Protein AF-A0A2N2PP37-F1 (afdb_monomer_lite)

Foldseek 3Di:
DCQQVVQFDDKDWDQDPPPRDIWIWTQGVVRDTDIPVNDFPQVVLLVVLLCLLVDPQDEEEAEEEASPPSHDPSCSVVSLVSNVSNPRYHYHYHHPDVVSVVD

Secondary structure (DSSP, 8-state):
-TTT-TTEEEEEEEE-TTT--EEEEEEETTS-EEEGGGS-HHHHHHHHHHGGGG-TT--SEEEEE-TTTTS-HHHHHHHHHHHTT--SSEEEEE---HHHHT-

Radius of gyration: 14.99 Å; chains: 1; bounding box: 46×20×34 Å

Structure (mmCIF, N/CA/C/O backbone):
data_AF-A0A2N2PP37-F1
#
_entry.id   AF-A0A2N2PP37-F1
#
loop_
_atom_site.group_PDB
_atom_site.id
_atom_site.type_symbol
_atom_site.label_atom_id
_atom_site.label_alt_id
_atom_site.label_comp_id
_atom_site.label_asym_id
_atom_site.label_entity_id
_atom_site.label_seq_id
_atom_site.pdbx_PDB_ins_code
_atom_site.Cartn_x
_atom_site.Cartn_y
_atom_site.Cartn_z
_atom_site.occupancy
_atom_site.B_iso_or_equiv
_atom_site.auth_seq_id
_atom_site.auth_comp_id
_atom_site.auth_asym_id
_atom_site.auth_atom_id
_atom_site.pdbx_PDB_model_num
ATOM 1 N N . MET A 1 1 ? -0.803 -9.413 3.003 1.00 69.44 1 MET A N 1
ATOM 2 C CA . MET A 1 1 ? -1.837 -8.490 3.537 1.00 69.44 1 MET A CA 1
ATOM 3 C C . MET A 1 1 ? -2.177 -8.728 5.005 1.00 69.44 1 MET A C 1
ATOM 5 O O . MET A 1 1 ? -1.994 -7.801 5.778 1.00 69.44 1 MET A O 1
ATOM 9 N N . ARG A 1 2 ? -2.610 -9.929 5.427 1.00 75.56 2 ARG A N 1
ATOM 10 C CA . ARG A 1 2 ? -2.933 -10.201 6.848 1.00 75.56 2 ARG A CA 1
ATOM 11 C C . ARG A 1 2 ? -1.766 -9.988 7.819 1.00 75.56 2 ARG A C 1
ATOM 13 O O . ARG A 1 2 ? -1.987 -9.641 8.965 1.00 75.56 2 ARG A O 1
ATOM 20 N N . THR A 1 3 ? -0.526 -10.106 7.348 1.00 78.12 3 THR A N 1
ATOM 21 C CA . THR A 1 3 ? 0.671 -9.757 8.130 1.00 78.12 3 THR A CA 1
ATOM 22 C C . THR A 1 3 ? 0.690 -8.285 8.564 1.00 78.12 3 THR A C 1
ATOM 24 O O . THR A 1 3 ? 1.175 -7.972 9.644 1.00 78.12 3 THR A O 1
ATOM 27 N N . ALA A 1 4 ? 0.142 -7.384 7.741 1.00 83.31 4 ALA A N 1
ATOM 28 C CA . ALA A 1 4 ? 0.096 -5.947 8.010 1.00 83.31 4 ALA A CA 1
ATOM 29 C C . ALA A 1 4 ? -1.236 -5.481 8.622 1.00 83.31 4 ALA A C 1
ATOM 31 O O . ALA A 1 4 ? -1.261 -4.493 9.349 1.00 83.31 4 ALA A O 1
ATOM 32 N N . LEU A 1 5 ? -2.333 -6.181 8.317 1.00 87.56 5 LEU A N 1
ATOM 33 C CA . LEU A 1 5 ? -3.689 -5.905 8.800 1.00 87.56 5 LEU A CA 1
ATOM 34 C C . LEU A 1 5 ? -4.310 -7.227 9.292 1.00 87.56 5 LEU A C 1
ATOM 36 O O . LEU A 1 5 ? -5.041 -7.865 8.529 1.00 87.56 5 LEU A O 1
ATOM 40 N N . PRO A 1 6 ?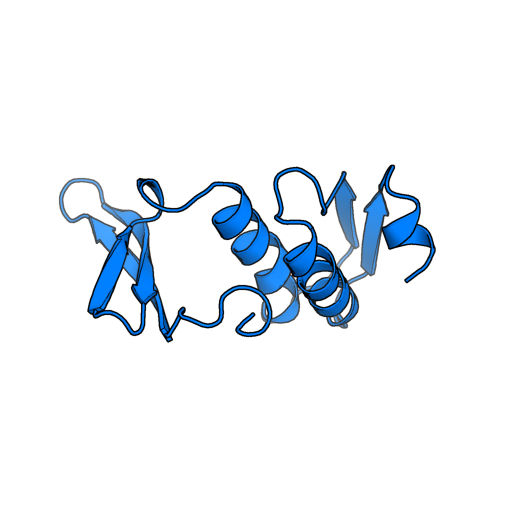 -3.971 -7.692 10.508 1.00 86.56 6 PRO A N 1
ATOM 41 C CA . PRO A 1 6 ? -4.360 -9.023 10.989 1.00 86.56 6 PRO A CA 1
ATOM 42 C C . PRO A 1 6 ? -5.874 -9.186 11.133 1.00 86.56 6 PRO A C 1
ATOM 44 O O . PRO A 1 6 ? -6.410 -10.236 10.782 1.00 86.56 6 PRO A O 1
ATOM 47 N N . ASP A 1 7 ? -6.545 -8.114 11.545 1.00 92.06 7 ASP A N 1
ATOM 48 C CA . ASP A 1 7 ? -7.977 -8.088 11.851 1.00 92.06 7 ASP A CA 1
ATOM 49 C C . ASP A 1 7 ? -8.845 -7.918 10.586 1.00 92.06 7 ASP A C 1
ATOM 51 O O . ASP A 1 7 ? -10.074 -7.950 10.647 1.00 92.06 7 ASP A O 1
ATOM 55 N N . LEU A 1 8 ? -8.227 -7.711 9.413 1.00 93.56 8 LEU A N 1
ATOM 56 C CA . LEU A 1 8 ? -8.941 -7.511 8.152 1.00 93.56 8 LEU A CA 1
ATOM 57 C C . LEU A 1 8 ? -9.453 -8.847 7.597 1.00 93.56 8 LEU A C 1
ATOM 59 O O . LEU A 1 8 ? -8.677 -9.720 7.187 1.00 93.56 8 LEU A O 1
ATOM 63 N N . GLN A 1 9 ? -10.775 -8.980 7.510 1.00 94.62 9 GLN A N 1
ATOM 64 C CA . GLN A 1 9 ? -11.438 -10.176 7.003 1.00 94.62 9 GLN A CA 1
ATOM 65 C C . GLN A 1 9 ? -11.609 -10.130 5.482 1.00 94.62 9 GLN A C 1
ATOM 67 O O . GLN A 1 9 ? -11.210 -11.076 4.795 1.00 94.62 9 GLN A O 1
ATOM 72 N N . SER A 1 10 ? -12.199 -9.052 4.962 1.00 94.88 10 SER A N 1
ATOM 73 C CA . SER A 1 10 ? -12.488 -8.880 3.535 1.00 94.88 10 SER A CA 1
ATOM 74 C C . SER A 1 10 ? -12.485 -7.417 3.107 1.00 94.88 10 SER A C 1
ATOM 76 O O . SER A 1 10 ? -12.594 -6.501 3.917 1.00 94.88 10 SER A O 1
ATOM 78 N N . ILE A 1 11 ? -12.355 -7.209 1.797 1.00 95.69 11 ILE A N 1
ATOM 79 C CA . ILE A 1 11 ? -12.485 -5.907 1.148 1.00 95.69 11 ILE A CA 1
ATOM 80 C C . ILE A 1 11 ? -13.512 -6.069 0.035 1.00 95.69 11 ILE A C 1
ATOM 82 O O . ILE A 1 11 ? -13.430 -7.008 -0.758 1.00 95.69 11 ILE A O 1
ATOM 86 N N . ARG A 1 12 ? -14.467 -5.149 -0.045 1.00 96.56 12 ARG A N 1
ATOM 87 C CA . ARG A 1 12 ? -15.493 -5.124 -1.092 1.00 96.56 12 ARG A CA 1
ATOM 88 C C . ARG A 1 12 ? -15.686 -3.717 -1.627 1.00 96.56 12 ARG A C 1
ATOM 90 O O . ARG A 1 12 ? -15.377 -2.739 -0.956 1.00 96.56 12 ARG A O 1
ATOM 97 N N . THR A 1 13 ? -16.235 -3.612 -2.829 1.00 96.75 13 THR A N 1
ATOM 98 C CA . THR A 1 13 ? -16.664 -2.330 -3.398 1.00 96.75 13 THR A CA 1
ATOM 99 C C . THR A 1 13 ? -18.166 -2.161 -3.235 1.00 96.75 13 THR A C 1
ATOM 101 O O . THR A 1 13 ? -18.912 -3.112 -3.474 1.00 96.75 13 THR A O 1
ATOM 104 N N . VAL A 1 14 ? -18.619 -0.953 -2.919 1.00 97.19 14 VAL A N 1
ATOM 105 C CA . VAL A 1 14 ? -20.040 -0.583 -2.910 1.00 97.19 14 VAL A CA 1
ATOM 106 C C . VAL A 1 14 ? -20.256 0.539 -3.919 1.00 97.19 14 VAL A C 1
ATOM 108 O O . VAL A 1 14 ? -19.484 1.494 -3.940 1.00 97.19 14 VAL A O 1
ATOM 111 N N . GLU A 1 15 ? -21.276 0.410 -4.773 1.00 97.00 15 GLU A N 1
ATOM 112 C CA . GLU A 1 15 ? -21.741 1.494 -5.647 1.00 97.00 15 GLU A CA 1
ATOM 113 C C . GLU A 1 15 ? -22.878 2.235 -4.946 1.00 97.00 15 GLU A C 1
ATOM 115 O O . GLU A 1 15 ? -23.870 1.625 -4.542 1.00 97.00 15 GLU A O 1
ATOM 120 N N . ARG A 1 16 ? -22.719 3.547 -4.796 1.00 93.31 16 ARG A N 1
ATOM 121 C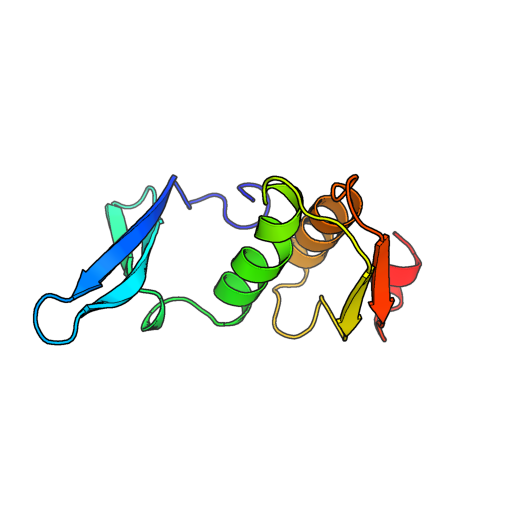 CA . ARG A 1 16 ? -23.734 4.434 -4.249 1.00 93.31 16 ARG A CA 1
ATOM 122 C 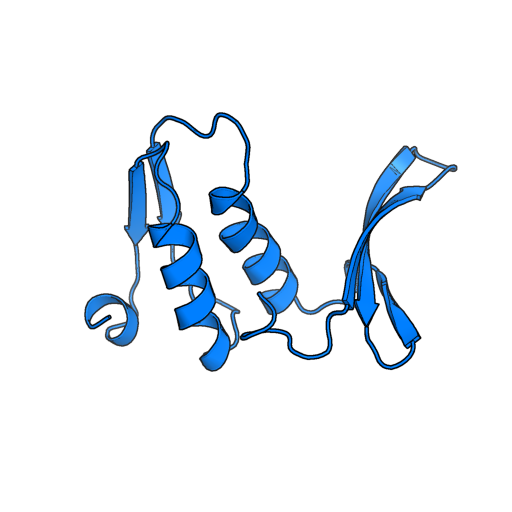C . ARG A 1 16 ? -24.822 4.692 -5.309 1.00 93.31 16 ARG A C 1
ATOM 124 O O . ARG A 1 16 ? -24.479 5.188 -6.382 1.00 93.31 16 ARG A O 1
ATOM 131 N N . PRO A 1 17 ? -26.108 4.379 -5.057 1.00 93.94 17 PRO A N 1
ATOM 132 C CA . PRO A 1 17 ? -27.165 4.512 -6.065 1.00 93.94 17 PRO A CA 1
ATOM 133 C C . PRO A 1 17 ? -27.374 5.936 -6.594 1.00 93.94 17 PRO A C 1
ATOM 135 O O . PRO A 1 17 ? -27.767 6.106 -7.745 1.00 93.94 17 PRO A O 1
ATOM 138 N N . GLU A 1 18 ? -27.126 6.951 -5.765 1.00 95.25 18 GLU A N 1
ATOM 139 C CA . GLU A 1 18 ? -27.453 8.351 -6.051 1.00 95.25 18 GLU A CA 1
ATOM 140 C C . GLU A 1 18 ? -26.593 8.959 -7.167 1.00 95.25 18 GLU A C 1
ATOM 142 O O . GLU A 1 18 ? -27.081 9.769 -7.951 1.00 95.25 18 GLU A O 1
ATOM 147 N N . ASP A 1 19 ? -25.321 8.575 -7.255 1.00 95.12 19 ASP A N 1
ATOM 148 C CA . ASP A 1 19 ? -24.355 9.145 -8.203 1.00 95.12 19 ASP A CA 1
ATOM 149 C C . ASP A 1 19 ? -23.442 8.102 -8.859 1.00 95.12 19 ASP A C 1
ATOM 151 O O . ASP A 1 19 ? -22.515 8.448 -9.592 1.00 95.12 19 ASP A O 1
ATOM 155 N N . ARG A 1 20 ? -23.708 6.815 -8.608 1.00 94.50 20 ARG A N 1
ATOM 156 C CA . ARG A 1 20 ? -22.924 5.671 -9.093 1.00 94.50 20 ARG A CA 1
ATOM 157 C C . ARG A 1 20 ? -21.459 5.709 -8.650 1.00 94.50 20 ARG A C 1
ATOM 159 O O . ARG A 1 20 ? -20.607 5.061 -9.260 1.00 94.50 20 ARG A O 1
ATOM 166 N N . HIS A 1 21 ? -21.149 6.442 -7.580 1.00 95.31 21 HIS A N 1
ATOM 167 C CA . HIS A 1 21 ? -19.808 6.483 -7.015 1.00 95.31 21 HIS A CA 1
ATOM 168 C C . HIS A 1 21 ? -19.456 5.138 -6.369 1.00 95.31 21 HIS A C 1
ATOM 170 O O . HIS A 1 21 ? -20.228 4.606 -5.570 1.00 95.31 21 HIS A O 1
ATOM 176 N N . ARG A 1 22 ? -18.277 4.589 -6.689 1.00 96.06 22 ARG A N 1
ATOM 177 C CA . ARG A 1 22 ? -17.775 3.340 -6.099 1.00 96.06 22 ARG A CA 1
ATOM 178 C C . ARG A 1 22 ? -16.708 3.610 -5.055 1.00 96.06 22 ARG A C 1
ATOM 180 O O . ARG A 1 22 ? -15.724 4.283 -5.340 1.00 96.06 22 ARG A O 1
ATOM 187 N N . TYR A 1 23 ? -16.880 3.014 -3.882 1.00 96.25 23 TYR A N 1
ATOM 188 C CA . TYR A 1 23 ? -15.941 3.121 -2.768 1.00 96.25 23 TYR A CA 1
ATOM 189 C C . TYR A 1 23 ? -15.636 1.751 -2.159 1.00 96.25 23 TYR A C 1
ATOM 191 O O . TYR A 1 23 ? -16.379 0.786 -2.360 1.00 96.25 23 TYR A O 1
ATOM 199 N N . LEU A 1 24 ? -14.525 1.662 -1.427 1.00 97.25 24 LEU A N 1
ATOM 200 C CA . LEU A 1 24 ? -14.123 0.444 -0.726 1.00 97.25 24 LEU A CA 1
ATOM 201 C C . LEU A 1 24 ? -14.784 0.374 0.648 1.00 97.25 24 LEU A C 1
ATOM 203 O O . LEU A 1 24 ? -14.922 1.390 1.329 1.00 97.25 24 LEU A O 1
ATOM 207 N N . VAL A 1 25 ? -15.128 -0.836 1.071 1.00 97.88 25 VAL A N 1
ATOM 208 C CA . VAL A 1 25 ? -15.496 -1.163 2.447 1.00 97.88 25 VAL A CA 1
ATOM 209 C C . VAL A 1 25 ? -14.602 -2.297 2.920 1.00 97.88 25 VAL A C 1
ATOM 211 O O . VAL A 1 25 ? -14.496 -3.327 2.252 1.00 97.88 25 VAL A O 1
ATOM 214 N N . LEU A 1 26 ? -13.942 -2.073 4.051 1.00 97.31 26 LEU A N 1
ATOM 215 C CA . LEU A 1 26 ? -13.113 -3.045 4.747 1.00 97.31 26 LEU A CA 1
ATOM 216 C C . LEU A 1 26 ? -13.956 -3.655 5.864 1.00 97.31 26 LEU A C 1
ATOM 218 O O . LEU A 1 26 ? -14.467 -2.930 6.719 1.00 97.31 26 LEU A O 1
ATOM 222 N N . ASP A 1 27 ? -14.107 -4.974 5.843 1.00 96.88 27 ASP A N 1
ATOM 223 C CA . ASP A 1 27 ? -14.800 -5.717 6.890 1.00 96.88 27 ASP A CA 1
ATOM 224 C C . ASP A 1 27 ? -13.747 -6.313 7.841 1.00 96.88 27 ASP A C 1
ATOM 226 O O . ASP A 1 27 ? -12.835 -7.026 7.405 1.00 96.88 27 ASP A O 1
ATOM 230 N N . TYR A 1 28 ? -13.858 -5.995 9.130 1.00 95.12 28 TYR A N 1
ATOM 231 C CA . TYR A 1 28 ? -12.961 -6.466 10.186 1.00 95.12 28 TYR A CA 1
ATOM 232 C C . TYR A 1 28 ? -13.602 -7.596 10.996 1.00 95.12 28 TYR A C 1
ATOM 234 O O . TYR A 1 28 ? -14.826 -7.675 11.113 1.00 95.12 28 TYR A O 1
ATOM 242 N N . ASP A 1 29 ? -12.774 -8.437 11.609 1.00 94.56 29 ASP A N 1
ATOM 243 C CA . ASP A 1 29 ? -13.199 -9.554 12.466 1.00 94.56 29 ASP A CA 1
ATOM 244 C C . ASP A 1 29 ? -14.061 -9.132 13.674 1.00 94.56 29 ASP A C 1
ATOM 246 O O . ASP A 1 29 ? -14.941 -9.872 14.110 1.00 94.56 29 ASP A O 1
ATOM 250 N N . THR A 1 30 ? -13.872 -7.905 14.159 1.00 92.88 30 THR A N 1
ATOM 251 C CA . THR A 1 30 ? -14.682 -7.256 15.200 1.00 92.88 30 THR A CA 1
ATOM 252 C C . THR A 1 30 ? -16.136 -7.002 14.786 1.00 92.88 30 THR A C 1
ATOM 254 O O . THR A 1 30 ? -16.954 -6.623 15.623 1.00 92.88 30 THR A O 1
ATOM 257 N N . GLY A 1 31 ? -16.470 -7.169 13.502 1.00 93.88 31 GLY A N 1
ATOM 258 C CA . GLY A 1 31 ? -17.759 -6.801 12.916 1.00 93.88 31 GLY A CA 1
ATOM 259 C C . GLY A 1 31 ? -17.832 -5.346 12.443 1.00 93.88 31 GLY A C 1
ATOM 260 O O . GLY A 1 31 ? -18.855 -4.935 11.891 1.00 93.88 31 GLY A O 1
ATOM 261 N N . LEU A 1 32 ? -16.764 -4.559 12.621 1.00 94.94 32 LEU A N 1
ATOM 262 C CA . LEU A 1 32 ? -16.674 -3.206 12.078 1.00 94.94 32 LEU A CA 1
ATOM 263 C C . LEU A 1 32 ? -16.613 -3.248 10.544 1.00 94.94 32 LEU A C 1
ATOM 265 O O . LEU A 1 32 ? -15.792 -3.951 9.959 1.00 94.94 32 LEU A O 1
ATOM 269 N N . GLN A 1 33 ? -17.445 -2.429 9.902 1.00 97.31 33 GLN A N 1
ATOM 270 C CA . GLN A 1 33 ? -17.395 -2.178 8.463 1.00 97.31 33 GLN A CA 1
ATOM 271 C C . GLN A 1 33 ? -16.927 -0.744 8.229 1.00 97.31 33 GLN A C 1
ATOM 273 O O . GLN A 1 33 ? 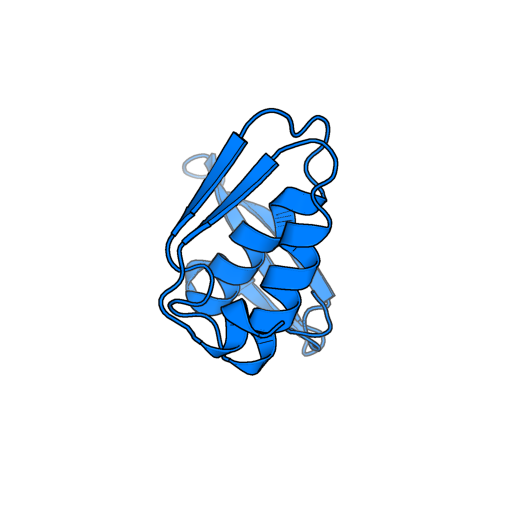-17.680 0.205 8.460 1.00 97.31 33 GLN A O 1
ATOM 278 N N . ALA A 1 34 ? -15.681 -0.577 7.790 1.00 97.12 34 ALA A N 1
ATOM 279 C CA . ALA A 1 34 ? -15.08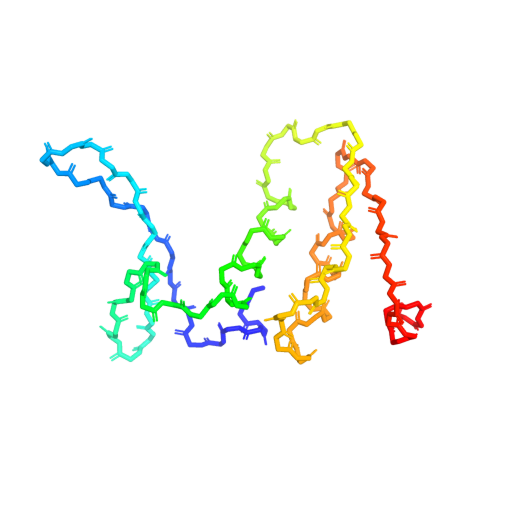9 0.735 7.569 1.00 97.12 34 ALA A CA 1
ATOM 280 C C . ALA A 1 34 ? -15.115 1.088 6.072 1.00 97.12 34 ALA A C 1
ATOM 282 O O . ALA A 1 34 ? -14.391 0.469 5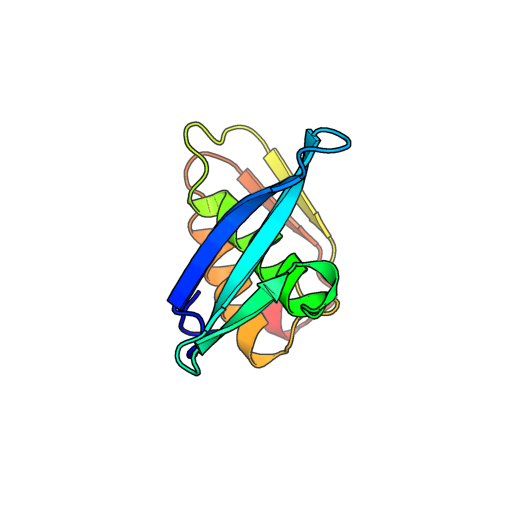.285 1.00 97.12 34 ALA A O 1
ATOM 283 N N . PRO A 1 35 ? -15.924 2.067 5.634 1.00 97.12 35 PRO A N 1
ATOM 284 C CA . PRO A 1 35 ? -15.777 2.642 4.304 1.00 97.12 35 PRO A CA 1
ATOM 285 C C . PRO A 1 35 ? -14.428 3.361 4.169 1.00 97.12 35 PRO A C 1
ATOM 287 O O . PRO A 1 35 ? -13.862 3.815 5.162 1.00 97.12 35 PRO A O 1
ATOM 290 N N . SER A 1 36 ? -13.933 3.521 2.941 1.00 96.38 36 SER A N 1
ATOM 291 C CA . SER A 1 36 ? -12.586 4.045 2.668 1.00 96.38 36 SER A CA 1
ATOM 292 C C . SER A 1 36 ? -12.273 5.396 3.318 1.00 96.38 36 SER A C 1
ATOM 294 O O . SER A 1 36 ? -11.134 5.618 3.695 1.00 96.38 36 SER A O 1
ATOM 296 N N . TRP A 1 37 ? -13.256 6.282 3.506 1.00 95.19 37 TRP A N 1
ATOM 297 C CA . TRP A 1 37 ? -13.056 7.582 4.171 1.00 95.19 37 TRP A CA 1
ATOM 298 C C . TRP A 1 37 ? -12.906 7.501 5.700 1.00 95.19 37 TRP A C 1
ATOM 300 O O . TRP A 1 37 ? -12.561 8.498 6.327 1.00 95.19 37 TRP A O 1
ATOM 310 N N . LEU A 1 38 ? -13.186 6.346 6.311 1.00 96.25 38 LEU A N 1
ATOM 311 C CA . LEU A 1 38 ? -12.910 6.066 7.727 1.00 96.25 38 LEU A CA 1
ATOM 312 C C . LEU A 1 38 ? -11.620 5.254 7.922 1.00 96.25 38 LEU A C 1
ATOM 314 O O . LEU A 1 38 ? -11.236 4.969 9.054 1.00 96.25 38 LEU A O 1
ATOM 318 N N . VAL A 1 39 ? -10.957 4.871 6.831 1.00 95.19 39 VAL A N 1
ATOM 319 C CA . VAL A 1 39 ? -9.719 4.090 6.836 1.00 95.19 39 VAL A CA 1
ATOM 320 C C . VAL A 1 39 ? -8.527 5.043 6.760 1.00 95.19 39 VAL A C 1
ATOM 322 O O . VAL A 1 39 ? -8.585 6.063 6.081 1.00 95.19 39 VAL A O 1
ATOM 325 N N . SER A 1 40 ? -7.431 4.724 7.455 1.00 93.94 40 SER A N 1
ATOM 326 C CA . SER A 1 40 ? -6.229 5.560 7.410 1.00 93.94 40 SER A CA 1
ATOM 327 C C . SER A 1 40 ? -5.574 5.553 6.026 1.00 93.94 40 SER A C 1
ATOM 329 O O . SER A 1 40 ? -5.519 4.515 5.361 1.00 93.94 40 SER A O 1
ATOM 331 N N . ASP A 1 41 ? -4.983 6.683 5.633 1.00 93.62 41 ASP A N 1
ATOM 332 C CA . ASP A 1 41 ? -4.267 6.812 4.356 1.00 93.62 41 ASP A CA 1
ATOM 333 C C . ASP A 1 41 ? -3.188 5.739 4.178 1.00 93.62 41 ASP A C 1
ATOM 335 O O . ASP A 1 41 ? -3.075 5.142 3.110 1.00 93.62 41 ASP A O 1
ATOM 339 N N . GLY A 1 42 ? -2.439 5.419 5.238 1.00 94.19 42 GLY A N 1
ATOM 340 C CA . GLY A 1 42 ? -1.427 4.361 5.203 1.00 94.19 42 GLY A CA 1
ATOM 341 C C . GLY A 1 42 ? -1.997 2.980 4.886 1.00 94.19 42 GLY A C 1
ATOM 342 O O . GLY A 1 42 ? -1.369 2.196 4.176 1.00 94.19 42 GLY A O 1
ATOM 343 N N . THR A 1 43 ? -3.212 2.692 5.358 1.00 94.38 43 THR A N 1
ATOM 344 C CA . THR A 1 43 ? -3.920 1.452 5.023 1.00 94.38 43 THR A CA 1
ATOM 345 C C . THR A 1 43 ? -4.330 1.462 3.557 1.00 94.38 43 THR A C 1
ATOM 347 O O . THR A 1 43 ? -4.047 0.499 2.850 1.00 94.38 43 THR A O 1
ATOM 350 N N . LEU A 1 44 ? -4.931 2.551 3.068 1.00 95.19 44 LEU A N 1
ATOM 351 C CA . LEU A 1 44 ? -5.323 2.677 1.659 1.00 95.19 44 LEU A CA 1
ATOM 352 C C . LEU A 1 44 ? -4.117 2.580 0.718 1.00 95.19 44 LEU A C 1
ATOM 354 O O . LEU A 1 44 ? -4.190 1.888 -0.296 1.00 95.19 44 LEU A O 1
ATOM 358 N N . ARG A 1 45 ? -2.988 3.203 1.073 1.00 95.31 45 ARG A N 1
ATOM 359 C CA . ARG A 1 45 ? -1.735 3.117 0.310 1.00 95.31 45 ARG A CA 1
ATOM 360 C C . ARG A 1 45 ? -1.187 1.697 0.300 1.00 95.31 45 ARG A C 1
ATOM 362 O O . ARG A 1 45 ? -0.774 1.214 -0.751 1.00 95.31 45 ARG A O 1
ATOM 369 N N . LEU A 1 46 ? -1.254 0.993 1.430 1.00 95.31 46 LEU A N 1
ATOM 370 C CA . LEU A 1 46 ? -0.911 -0.423 1.481 1.00 95.31 46 LEU A CA 1
ATOM 371 C C . LEU A 1 46 ? -1.792 -1.250 0.540 1.00 95.31 46 LEU A C 1
ATOM 373 O O . LEU A 1 46 ? -1.257 -2.067 -0.209 1.00 95.31 46 LEU A O 1
ATOM 377 N N . LEU A 1 47 ? -3.114 -1.036 0.529 1.00 95.31 47 LEU A N 1
ATOM 378 C CA . LEU A 1 47 ? -4.010 -1.716 -0.419 1.00 95.31 47 LEU A CA 1
ATOM 379 C C . LEU A 1 47 ? -3.596 -1.423 -1.868 1.00 95.31 47 LEU A C 1
ATOM 381 O O . LEU A 1 47 ? -3.456 -2.341 -2.673 1.00 95.31 47 LEU A O 1
ATOM 385 N N . ALA A 1 48 ? -3.366 -0.147 -2.183 1.00 95.06 48 ALA A N 1
ATOM 386 C CA . ALA A 1 48 ? -3.045 0.318 -3.527 1.00 95.06 48 ALA A CA 1
ATOM 387 C C . ALA A 1 48 ? -1.708 -0.221 -4.055 1.00 95.06 48 ALA A C 1
ATOM 389 O O . ALA A 1 48 ? -1.598 -0.527 -5.236 1.00 95.06 48 ALA A O 1
ATOM 390 N N . LEU A 1 49 ? -0.692 -0.359 -3.201 1.00 95.75 49 LEU A N 1
ATOM 391 C CA . LEU A 1 49 ? 0.604 -0.900 -3.614 1.00 95.75 49 LEU A CA 1
ATOM 392 C C . LEU A 1 49 ? 0.582 -2.428 -3.701 1.00 95.75 49 LEU A C 1
ATOM 394 O O . LEU A 1 49 ? 1.176 -3.008 -4.606 1.00 95.75 49 LEU A O 1
ATOM 398 N N . THR A 1 50 ? -0.124 -3.093 -2.785 1.00 94.94 50 THR A N 1
ATOM 399 C CA . THR A 1 50 ? -0.131 -4.563 -2.738 1.00 94.94 50 THR A CA 1
ATOM 400 C C . THR A 1 50 ? -1.021 -5.197 -3.806 1.00 94.94 50 THR A C 1
ATOM 402 O O . THR A 1 50 ? -0.735 -6.309 -4.245 1.00 94.94 50 THR A O 1
ATOM 405 N N . ILE A 1 51 ? -2.053 -4.496 -4.295 1.00 94.38 51 ILE A N 1
ATOM 406 C CA . ILE A 1 51 ? -2.934 -5.032 -5.344 1.00 94.38 51 ILE A CA 1
ATOM 407 C C . ILE A 1 51 ? -2.198 -5.307 -6.661 1.00 94.38 51 ILE A C 1
ATOM 409 O O . ILE A 1 51 ? -2.606 -6.210 -7.384 1.00 94.38 51 ILE A O 1
ATOM 413 N N . LEU A 1 52 ? -1.100 -4.592 -6.955 1.00 95.12 52 LEU A N 1
ATOM 414 C CA . LEU A 1 52 ? -0.339 -4.741 -8.203 1.00 95.12 52 LEU A CA 1
ATOM 415 C C . LEU A 1 52 ? 0.090 -6.194 -8.455 1.00 95.12 52 LEU A C 1
ATOM 417 O O . LEU A 1 52 ? -0.034 -6.685 -9.571 1.00 95.12 52 LEU A O 1
ATOM 421 N N . ALA A 1 53 ? 0.494 -6.919 -7.410 1.00 94.19 53 ALA A N 1
ATOM 422 C CA . ALA A 1 53 ? 0.904 -8.323 -7.508 1.00 94.19 53 ALA A CA 1
ATOM 423 C C . ALA A 1 53 ? -0.221 -9.280 -7.945 1.00 94.19 53 ALA A C 1
ATOM 425 O O . ALA A 1 53 ? 0.045 -10.417 -8.326 1.00 94.19 53 ALA A O 1
ATOM 426 N N . TYR A 1 54 ? -1.474 -8.832 -7.879 1.00 93.50 54 TYR A N 1
ATOM 427 C CA . TYR A 1 54 ? -2.664 -9.634 -8.154 1.00 93.50 54 TYR A CA 1
ATOM 428 C C . TYR A 1 54 ? -3.434 -9.155 -9.389 1.00 93.50 54 TYR A C 1
ATOM 430 O O . TYR A 1 54 ? -4.466 -9.738 -9.725 1.00 93.50 54 TYR A O 1
ATOM 438 N N . LEU A 1 55 ? -2.967 -8.098 -10.064 1.00 93.81 55 LEU A N 1
ATOM 439 C CA . LEU A 1 55 ? -3.625 -7.591 -11.263 1.00 93.81 55 LEU A CA 1
ATOM 440 C C . LEU A 1 55 ? -3.374 -8.539 -12.451 1.00 93.81 55 LEU A C 1
ATOM 442 O O . LEU A 1 55 ? -2.220 -8.793 -12.806 1.00 93.81 55 LEU A O 1
ATOM 446 N N . PRO A 1 56 ? -4.434 -9.072 -13.089 1.00 93.50 56 PRO A N 1
ATOM 447 C CA . PRO A 1 56 ? -4.276 -9.966 -14.227 1.00 93.50 56 PRO A CA 1
ATOM 448 C C . PRO A 1 56 ? -3.736 -9.198 -15.438 1.00 93.50 56 PRO A C 1
ATOM 450 O O . PRO A 1 56 ? -4.250 -8.134 -15.778 1.00 93.50 56 PRO A O 1
ATOM 453 N N . GLY A 1 57 ? -2.723 -9.757 -16.104 1.00 92.56 57 GLY A N 1
ATOM 454 C CA . GLY A 1 57 ? -2.127 -9.150 -17.300 1.00 92.56 57 GLY A CA 1
ATOM 455 C C . GLY A 1 57 ? -1.329 -7.874 -17.019 1.00 92.56 57 GLY A C 1
ATOM 456 O O . GLY A 1 57 ? -1.206 -7.031 -17.904 1.00 92.56 57 GLY A O 1
ATOM 457 N N . LEU A 1 58 ? -0.825 -7.699 -15.792 1.00 95.00 58 LEU A N 1
ATOM 458 C CA . LEU A 1 58 ? 0.043 -6.573 -15.471 1.00 95.00 58 LEU A CA 1
ATOM 459 C C . LEU A 1 58 ? 1.377 -6.711 -16.217 1.00 95.00 58 LEU A C 1
ATOM 461 O O . LEU A 1 58 ? 2.175 -7.588 -15.896 1.00 95.00 58 LEU A O 1
ATOM 465 N N . GLU A 1 59 ? 1.613 -5.823 -17.179 1.00 95.75 59 GLU A N 1
ATOM 466 C CA . GLU A 1 59 ? 2.826 -5.760 -18.000 1.00 95.75 59 GLU A CA 1
ATOM 467 C C . GLU A 1 59 ? 3.395 -4.332 -18.030 1.00 95.75 59 GLU A C 1
ATOM 469 O O . GLU A 1 59 ? 2.742 -3.373 -17.605 1.00 95.75 59 GLU A O 1
ATOM 474 N N . GLY A 1 60 ? 4.617 -4.183 -18.546 1.00 96.06 60 GLY A N 1
ATOM 475 C CA . GLY A 1 60 ? 5.287 -2.891 -18.715 1.00 96.06 60 GLY A CA 1
ATOM 476 C C . GLY A 1 60 ? 6.220 -2.528 -17.559 1.00 96.06 60 GLY A C 1
ATOM 477 O O . GLY A 1 60 ? 6.807 -3.406 -16.928 1.00 96.06 60 GLY A O 1
ATOM 478 N N . ALA A 1 61 ? 6.387 -1.226 -17.315 1.00 96.75 61 ALA A N 1
ATOM 479 C CA . ALA A 1 61 ? 7.252 -0.693 -16.267 1.00 96.75 61 ALA A CA 1
ATOM 480 C C . ALA A 1 61 ? 6.472 0.243 -15.333 1.00 96.75 61 ALA A C 1
ATOM 482 O O . ALA A 1 61 ? 5.761 1.136 -15.795 1.00 96.75 61 ALA A O 1
ATOM 483 N N . TYR A 1 62 ? 6.643 0.054 -14.026 1.00 96.75 62 TYR A N 1
ATOM 484 C CA . TYR A 1 62 ? 6.008 0.833 -12.966 1.00 96.75 62 TYR A CA 1
ATOM 485 C C . TYR A 1 62 ? 7.088 1.513 -12.138 1.00 96.75 62 TYR A C 1
ATOM 487 O O . TYR A 1 62 ? 7.977 0.842 -11.621 1.00 96.75 62 TYR A O 1
ATOM 495 N N . LEU A 1 63 ? 7.001 2.834 -12.001 1.00 97.19 63 LEU A N 1
ATOM 496 C CA . LEU A 1 63 ? 7.860 3.612 -11.115 1.00 97.19 63 LEU A CA 1
ATOM 497 C C . LEU A 1 63 ? 7.070 3.982 -9.861 1.00 97.19 63 LEU A C 1
ATOM 499 O O . LEU A 1 63 ? 5.991 4.568 -9.962 1.00 97.19 63 LEU A O 1
ATOM 503 N N . ILE A 1 64 ? 7.596 3.626 -8.693 1.00 96.25 64 ILE A N 1
ATOM 504 C CA . ILE A 1 64 ? 6.967 3.899 -7.402 1.00 96.25 64 ILE A CA 1
ATOM 505 C C . ILE A 1 64 ? 7.942 4.705 -6.550 1.00 96.25 64 ILE A C 1
ATOM 507 O O . ILE A 1 64 ? 8.986 4.207 -6.131 1.00 96.25 64 ILE A O 1
ATOM 511 N N . GLU A 1 65 ? 7.562 5.949 -6.282 1.00 96.25 65 GLU A N 1
ATOM 512 C CA . GLU A 1 65 ? 8.308 6.871 -5.431 1.00 96.25 65 GLU A CA 1
ATOM 513 C C . GLU A 1 65 ? 7.849 6.739 -3.972 1.00 96.25 65 GLU A C 1
ATOM 515 O O . GLU A 1 65 ? 6.647 6.757 -3.673 1.00 96.25 65 GLU A O 1
ATOM 520 N N . GLU A 1 66 ? 8.819 6.606 -3.071 1.00 95.75 66 GLU A N 1
ATOM 521 C CA . GLU A 1 66 ? 8.657 6.520 -1.617 1.00 95.75 66 GLU A CA 1
ATOM 522 C C . GLU A 1 66 ? 7.517 5.566 -1.199 1.00 95.75 66 GLU A C 1
ATOM 524 O O . GLU A 1 66 ? 6.542 6.001 -0.568 1.00 95.75 66 GLU A O 1
ATOM 529 N N . PRO A 1 67 ? 7.576 4.266 -1.567 1.00 94.81 67 PRO A N 1
ATOM 530 C CA . PRO A 1 67 ? 6.521 3.299 -1.249 1.00 94.81 67 PRO A CA 1
ATOM 531 C C . PRO A 1 67 ? 6.214 3.203 0.254 1.00 94.81 67 PRO A C 1
ATOM 533 O O . PRO A 1 67 ? 5.098 2.854 0.627 1.00 94.81 67 PRO A O 1
ATOM 536 N N . GLU A 1 68 ? 7.170 3.537 1.117 1.00 94.31 68 GLU A N 1
ATOM 537 C CA . GLU A 1 68 ? 7.045 3.562 2.573 1.00 94.31 68 GLU A CA 1
ATOM 538 C C . GLU A 1 68 ? 6.305 4.775 3.139 1.00 94.31 68 GLU A C 1
ATOM 540 O O . GLU A 1 68 ? 5.857 4.737 4.287 1.00 94.31 68 GLU A O 1
ATOM 545 N N . ASN A 1 69 ? 6.185 5.861 2.375 1.00 93.75 69 ASN A N 1
ATOM 546 C CA . ASN A 1 69 ? 5.699 7.123 2.911 1.00 93.75 69 ASN A CA 1
ATOM 547 C C . ASN A 1 69 ? 4.232 7.005 3.374 1.00 93.75 69 ASN A C 1
ATOM 549 O O . ASN A 1 69 ? 3.346 6.576 2.633 1.00 93.75 69 ASN A O 1
ATOM 553 N N . GLY A 1 70 ? 3.963 7.388 4.623 1.00 90.19 70 GLY A N 1
ATOM 554 C CA . GLY A 1 70 ? 2.638 7.287 5.242 1.00 90.19 70 GLY A CA 1
ATOM 555 C C . GLY A 1 70 ? 2.196 5.863 5.599 1.00 90.19 70 GLY A C 1
ATOM 556 O O . GLY A 1 70 ? 1.101 5.695 6.132 1.00 90.19 70 GLY A O 1
ATOM 557 N N . ILE A 1 71 ? 3.019 4.838 5.352 1.00 93.06 71 ILE A N 1
ATOM 558 C CA . ILE A 1 71 ? 2.741 3.452 5.743 1.00 93.06 71 ILE A CA 1
ATOM 559 C C . ILE A 1 71 ? 3.356 3.181 7.113 1.00 93.06 71 ILE A C 1
ATOM 561 O O . ILE A 1 71 ? 4.472 3.596 7.421 1.00 93.06 71 ILE A O 1
ATOM 565 N N . HIS A 1 72 ? 2.621 2.458 7.959 1.00 90.31 72 HIS A N 1
ATOM 566 C CA . HIS A 1 72 ? 3.144 2.046 9.256 1.00 90.31 72 HIS A CA 1
ATOM 567 C C . HIS A 1 72 ? 4.432 1.212 9.068 1.00 90.31 72 HIS A C 1
ATOM 569 O O . HIS A 1 72 ? 4.402 0.265 8.281 1.00 90.31 72 HIS A O 1
ATOM 575 N N . PRO A 1 73 ? 5.532 1.456 9.811 1.00 88.12 73 PRO A N 1
ATOM 576 C CA . PRO A 1 73 ? 6.826 0.803 9.567 1.00 88.12 73 PRO A CA 1
ATOM 577 C C . PRO A 1 73 ? 6.773 -0.730 9.491 1.00 88.12 73 PRO A C 1
ATOM 579 O O . PRO A 1 73 ? 7.388 -1.335 8.622 1.00 88.12 73 PRO A O 1
ATOM 582 N N . ARG A 1 74 ? 5.960 -1.367 10.347 1.00 87.00 74 ARG A N 1
ATOM 583 C CA . ARG A 1 74 ? 5.756 -2.834 10.343 1.00 87.00 74 ARG A CA 1
ATOM 584 C C . ARG A 1 74 ? 5.114 -3.382 9.064 1.00 87.00 74 ARG A C 1
ATOM 586 O O . ARG A 1 74 ? 5.170 -4.578 8.821 1.00 87.00 74 ARG A O 1
ATOM 593 N N . ALA A 1 75 ? 4.467 -2.530 8.283 1.00 90.56 75 ALA A N 1
ATOM 594 C CA . ALA A 1 75 ? 3.751 -2.910 7.078 1.00 90.56 75 ALA A CA 1
ATOM 595 C C . ALA A 1 75 ? 4.562 -2.651 5.795 1.00 90.56 75 ALA A C 1
ATOM 597 O O . ALA A 1 75 ? 4.215 -3.186 4.743 1.00 90.56 75 ALA A O 1
ATOM 598 N N . VAL A 1 76 ? 5.661 -1.890 5.882 1.00 92.56 76 VAL A N 1
ATOM 599 C CA . VAL A 1 76 ? 6.548 -1.579 4.747 1.00 92.56 76 VAL A CA 1
ATOM 600 C C . VAL A 1 76 ? 7.141 -2.853 4.147 1.00 92.56 76 VAL A C 1
ATOM 602 O O . VAL A 1 76 ? 7.111 -3.030 2.935 1.00 92.56 76 VAL A O 1
ATOM 605 N N . GLU A 1 77 ? 7.592 -3.791 4.981 1.00 91.50 77 GLU A N 1
ATOM 606 C CA . GLU A 1 77 ? 8.121 -5.074 4.506 1.00 91.50 77 GLU A CA 1
ATOM 607 C C . GLU A 1 77 ? 7.079 -5.858 3.692 1.00 91.50 77 GLU A C 1
ATOM 609 O O . GLU A 1 77 ? 7.387 -6.392 2.630 1.00 91.50 77 GLU A O 1
ATOM 614 N N . THR A 1 78 ? 5.814 -5.861 4.129 1.00 92.62 78 THR A N 1
ATOM 615 C CA . THR A 1 78 ? 4.721 -6.509 3.384 1.00 92.62 78 THR A CA 1
ATOM 616 C C . THR A 1 78 ? 4.504 -5.857 2.019 1.00 92.62 78 THR A C 1
ATOM 618 O O . THR A 1 78 ? 4.220 -6.554 1.046 1.00 92.62 78 THR A O 1
ATOM 621 N N . VAL A 1 79 ? 4.630 -4.530 1.934 1.00 94.38 79 VAL A N 1
ATOM 622 C CA . VAL A 1 79 ? 4.530 -3.799 0.664 1.00 94.38 79 VAL A CA 1
ATOM 623 C C . VAL A 1 79 ? 5.657 -4.211 -0.274 1.00 94.38 79 VAL A C 1
ATOM 625 O O . VAL A 1 79 ? 5.381 -4.579 -1.411 1.00 94.38 79 VAL A O 1
ATOM 628 N N . LEU A 1 80 ? 6.901 -4.231 0.204 1.00 94.00 80 LEU A N 1
ATOM 629 C CA . LEU A 1 80 ? 8.054 -4.614 -0.611 1.00 94.00 80 LEU A CA 1
ATOM 630 C C . LEU A 1 80 ? 7.969 -6.063 -1.085 1.00 94.00 80 LEU A C 1
ATOM 632 O O . LEU A 1 80 ? 8.133 -6.319 -2.271 1.00 94.00 80 LEU A O 1
ATOM 636 N N . GLN A 1 81 ? 7.619 -6.998 -0.201 1.00 93.00 81 GLN A N 1
ATOM 637 C CA . GLN A 1 81 ? 7.398 -8.397 -0.580 1.00 93.00 81 GLN A CA 1
ATOM 638 C C . GLN A 1 81 ? 6.314 -8.532 -1.656 1.00 93.00 81 GLN A C 1
ATOM 640 O O . GLN A 1 81 ? 6.460 -9.317 -2.595 1.00 93.00 81 GLN A O 1
ATOM 645 N N . SER A 1 82 ? 5.236 -7.750 -1.547 1.00 95.12 82 SER A N 1
ATOM 646 C CA . SER A 1 82 ? 4.173 -7.739 -2.551 1.00 95.12 82 SER A CA 1
ATOM 647 C C . SER A 1 82 ? 4.669 -7.192 -3.887 1.00 95.12 82 SER A C 1
ATOM 649 O O . SER A 1 82 ? 4.424 -7.809 -4.916 1.00 95.12 82 SER A O 1
ATOM 651 N N . LEU A 1 83 ? 5.392 -6.071 -3.890 1.00 95.12 83 LEU A N 1
ATOM 652 C CA . LEU A 1 83 ? 5.932 -5.469 -5.112 1.00 95.12 83 LEU A CA 1
ATOM 653 C C . LEU A 1 83 ? 6.974 -6.375 -5.783 1.00 95.12 83 LEU A C 1
ATOM 655 O O . LEU A 1 83 ? 6.941 -6.533 -6.999 1.00 95.12 83 LEU A O 1
ATOM 659 N N . SER A 1 84 ? 7.815 -7.063 -5.008 1.00 93.69 84 SER A N 1
ATOM 660 C CA . SER A 1 84 ? 8.746 -8.082 -5.517 1.00 93.69 84 SER A CA 1
ATOM 661 C C . SER A 1 84 ? 8.050 -9.337 -6.059 1.00 93.69 84 SER A C 1
ATOM 663 O O . SER A 1 84 ? 8.679 -10.137 -6.747 1.00 93.69 84 SER A O 1
ATOM 665 N N . SER A 1 85 ? 6.758 -9.521 -5.767 1.00 95.00 85 SER A N 1
ATOM 666 C CA . SER A 1 85 ? 5.933 -10.608 -6.313 1.00 95.00 85 SER A CA 1
ATOM 667 C C . SER A 1 85 ? 5.219 -10.219 -7.615 1.00 95.00 85 SER A C 1
ATOM 669 O O . SER A 1 85 ? 4.422 -10.993 -8.144 1.00 95.00 85 SER A O 1
ATOM 671 N N . VAL A 1 86 ? 5.483 -9.024 -8.152 1.00 95.50 86 VAL A N 1
ATOM 672 C CA . VAL A 1 86 ? 5.028 -8.620 -9.485 1.00 95.50 86 VAL A CA 1
ATOM 673 C C . VAL A 1 86 ? 5.959 -9.239 -10.528 1.00 95.50 86 VAL A C 1
ATOM 675 O O . VAL A 1 86 ? 7.046 -8.733 -10.784 1.00 95.50 86 VAL A O 1
ATOM 678 N N . TYR A 1 87 ? 5.534 -10.347 -11.136 1.00 93.31 87 TYR A N 1
ATOM 679 C CA . TYR A 1 87 ? 6.359 -11.072 -12.115 1.00 93.31 87 TYR A CA 1
ATOM 680 C C . TYR A 1 87 ? 6.132 -10.645 -13.570 1.00 93.31 87 TYR A C 1
ATOM 682 O O . TYR A 1 87 ? 7.012 -10.832 -14.405 1.00 93.31 87 TYR A O 1
ATOM 690 N N . GLY A 1 88 ? 4.951 -10.107 -13.890 1.00 93.62 88 GLY A N 1
ATOM 691 C CA . GLY A 1 88 ? 4.578 -9.740 -15.264 1.00 93.62 88 GLY A CA 1
ATOM 692 C C . GLY A 1 88 ? 5.123 -8.387 -15.733 1.00 93.62 88 GLY A C 1
ATOM 693 O O . GLY A 1 88 ? 5.103 -8.097 -16.926 1.00 93.62 88 GLY A O 1
ATOM 694 N N . ALA A 1 89 ? 5.639 -7.567 -14.816 1.00 96.62 89 ALA A N 1
ATOM 695 C CA . ALA A 1 89 ? 6.082 -6.206 -15.092 1.00 96.62 89 ALA A CA 1
ATOM 696 C C . ALA A 1 89 ? 7.379 -5.869 -14.347 1.00 96.62 89 ALA A C 1
ATOM 698 O O . ALA A 1 89 ? 7.696 -6.461 -13.318 1.00 96.62 89 ALA A O 1
ATOM 699 N N . GLN A 1 90 ? 8.113 -4.874 -14.846 1.00 96.94 90 GLN A N 1
ATOM 700 C CA . GLN A 1 90 ? 9.260 -4.302 -14.149 1.00 96.94 90 GLN A CA 1
ATOM 701 C C . GLN A 1 90 ? 8.782 -3.260 -13.136 1.00 96.94 90 GLN A C 1
ATOM 703 O O . GLN A 1 90 ? 8.103 -2.303 -13.503 1.00 96.94 90 GLN A O 1
ATOM 708 N N . VAL A 1 91 ? 9.173 -3.406 -11.872 1.00 97.00 91 VAL A N 1
ATOM 709 C CA . VAL A 1 91 ? 8.892 -2.418 -10.823 1.00 97.00 91 VAL A CA 1
ATOM 710 C C . VAL A 1 91 ? 10.195 -1.731 -10.425 1.00 97.00 91 VAL A C 1
ATOM 712 O O . VAL A 1 91 ? 11.142 -2.379 -9.985 1.00 97.00 91 VAL A O 1
ATOM 715 N N . LEU A 1 92 ? 10.248 -0.415 -10.603 1.00 96.44 92 LEU A N 1
ATOM 716 C CA . LEU A 1 92 ? 11.341 0.458 -10.191 1.00 96.44 92 LEU A CA 1
ATOM 717 C C . LEU A 1 92 ? 10.899 1.222 -8.943 1.00 96.44 92 LEU A C 1
ATOM 719 O O . LEU A 1 92 ? 9.843 1.854 -8.944 1.00 96.44 92 LEU A O 1
ATOM 723 N N . LEU A 1 93 ? 11.702 1.156 -7.883 1.00 95.69 93 LEU A N 1
ATOM 724 C CA . LEU A 1 93 ? 11.422 1.831 -6.619 1.00 95.69 93 LEU A CA 1
ATOM 725 C C . LEU A 1 93 ? 12.430 2.955 -6.398 1.00 95.69 93 LEU A C 1
ATOM 727 O O . LEU A 1 93 ? 13.637 2.727 -6.496 1.00 95.69 93 LEU A O 1
ATOM 731 N N . ALA A 1 94 ? 11.937 4.135 -6.038 1.00 95.75 94 ALA A N 1
ATOM 732 C CA . ALA A 1 94 ? 12.752 5.199 -5.471 1.00 95.75 94 ALA A CA 1
ATOM 733 C C . ALA A 1 94 ? 12.428 5.329 -3.983 1.00 95.75 94 ALA A C 1
ATOM 735 O O . ALA A 1 94 ? 11.266 5.371 -3.587 1.00 95.75 94 ALA A O 1
ATOM 736 N N . THR A 1 95 ? 13.458 5.359 -3.145 1.00 94.88 95 THR A N 1
ATOM 737 C CA . THR A 1 95 ? 13.308 5.408 -1.690 1.00 94.88 95 THR A CA 1
ATOM 738 C C . THR A 1 95 ? 14.459 6.184 -1.069 1.00 94.88 95 THR A C 1
ATOM 740 O O . THR A 1 95 ? 15.599 6.127 -1.538 1.00 94.88 95 THR A O 1
ATOM 743 N N . HIS A 1 96 ? 14.157 6.893 0.015 1.00 92.06 96 HIS A N 1
ATOM 744 C CA . HIS A 1 96 ? 15.158 7.501 0.888 1.00 92.06 96 HIS A CA 1
ATOM 745 C C . HIS A 1 96 ? 15.438 6.649 2.131 1.00 92.06 96 HIS A C 1
ATOM 747 O O . HIS A 1 96 ? 16.295 7.009 2.936 1.00 92.06 96 HIS A O 1
ATOM 753 N N . SER A 1 97 ? 14.724 5.535 2.310 1.00 90.44 97 SER A N 1
ATOM 754 C CA . SER A 1 97 ? 14.826 4.673 3.479 1.00 90.44 97 SER A CA 1
ATOM 755 C C . SER A 1 97 ? 16.008 3.707 3.354 1.00 90.44 97 SER A C 1
ATOM 757 O O . SER A 1 97 ? 15.975 2.789 2.528 1.00 90.44 97 SER A O 1
ATOM 759 N N . PRO A 1 98 ? 17.031 3.816 4.225 1.00 88.06 98 PRO A N 1
ATOM 760 C CA . PRO A 1 98 ? 18.146 2.870 4.227 1.00 88.06 98 PRO A CA 1
ATOM 761 C C . PRO A 1 98 ? 17.702 1.436 4.536 1.00 88.06 98 PRO A C 1
ATOM 763 O O . PRO A 1 98 ? 18.349 0.483 4.113 1.00 88.06 98 PRO A O 1
ATOM 766 N N . VAL A 1 99 ? 16.589 1.280 5.264 1.00 85.88 99 VAL A N 1
ATOM 767 C CA . VAL A 1 99 ? 16.023 -0.030 5.604 1.00 85.88 99 VAL A CA 1
ATOM 768 C C . VAL A 1 99 ? 15.565 -0.750 4.343 1.00 85.88 99 VAL A C 1
ATOM 770 O O . VAL A 1 99 ? 15.868 -1.923 4.186 1.00 85.88 99 VAL A O 1
ATOM 773 N N . ILE A 1 100 ? 14.899 -0.046 3.425 1.00 88.06 100 ILE A N 1
ATOM 774 C CA . ILE A 1 100 ? 14.412 -0.638 2.171 1.00 88.06 100 ILE A CA 1
ATOM 775 C C . ILE A 1 100 ? 15.573 -1.065 1.283 1.00 88.06 100 ILE A C 1
ATOM 777 O O . ILE A 1 100 ? 15.518 -2.131 0.689 1.00 88.06 100 ILE A O 1
ATOM 781 N N . LEU A 1 101 ? 16.642 -0.269 1.239 1.00 86.06 101 LEU A N 1
ATOM 782 C CA . LEU A 1 101 ? 17.854 -0.607 0.488 1.00 86.06 101 LEU A CA 1
ATOM 783 C C . LEU A 1 101 ? 18.618 -1.808 1.067 1.00 86.06 101 LEU A C 1
ATOM 785 O O . LEU A 1 101 ? 19.499 -2.341 0.398 1.00 86.06 101 LEU A O 1
ATOM 789 N N . SER A 1 102 ? 18.324 -2.191 2.312 1.00 83.88 102 SER A N 1
ATOM 790 C CA . SER A 1 102 ? 19.000 -3.281 3.022 1.00 83.88 102 SER A CA 1
ATOM 791 C C . SER A 1 102 ? 18.181 -4.579 3.076 1.00 83.88 102 SER A C 1
ATOM 793 O O . SER A 1 102 ? 18.680 -5.563 3.625 1.00 83.88 102 SER A O 1
ATOM 795 N N . LEU A 1 103 ? 16.939 -4.565 2.577 1.00 76.44 103 LEU A N 1
ATOM 796 C CA . LEU A 1 103 ? 16.043 -5.725 2.477 1.00 76.44 103 LEU A CA 1
ATOM 797 C C . LEU A 1 103 ? 16.289 -6.496 1.176 1.00 76.44 103 LEU A C 1
ATOM 799 O O . LEU A 1 103 ? 16.218 -7.743 1.237 1.00 76.44 103 LEU A O 1
#

pLDDT: mean 93.26, std 4.79, range [69.44, 97.88]

Sequence (103 aa):
MRTALPDLQSIRTVERPEDRHRYLVLDYDTGLQAPSWLVSDGTLRLLALTILAYLPGLEGAYLIEEPENGIHPRAVETVLQSLSSVYGAQVLLATHSPVILSL